Protein AF-A0A511QJJ3-F1 (afdb_monomer_lite)

Sequence (110 aa):
MNAQSLTTTHLYCANSNGTDWNWAQKSNGDYITLIGYWSSLQYGGYWVGYFTINDKQADLLNQCACFTDSCLNYFPHPGNDSNSYWYLIRNADTGQFSGGYYTKFNYKPF

Foldseek 3Di:
DDDFDKDKFFKKKAFLQRPDIDFQADPVRHTDMFIFGKDWDDDPNDIAIATEGEPVCVVVQCSQVDPDPVSPGIWIFTHDPPDPDTHWYAYPPVRDITDHNVVVVPDDHD

Radius of gyration: 13.46 Å; chains: 1; bounding box: 32×40×30 Å

pLDDT: mean 74.23, std 15.94, range [37.38, 92.81]

Structure (mmCIF, N/CA/C/O backbone):
data_AF-A0A511QJJ3-F1
#
_entry.id   AF-A0A511QJJ3-F1
#
loop_
_atom_site.group_PDB
_atom_site.id
_atom_site.type_symbol
_atom_site.label_atom_id
_atom_site.label_alt_id
_atom_site.label_comp_id
_atom_site.label_asym_id
_atom_site.label_entity_id
_atom_site.label_seq_id
_atom_site.pdbx_PDB_ins_code
_atom_site.Cartn_x
_atom_site.Cartn_y
_atom_site.Cartn_z
_atom_site.occupancy
_atom_site.B_iso_or_equiv
_atom_site.auth_seq_id
_atom_site.auth_comp_id
_atom_site.auth_asym_id
_atom_site.auth_atom_id
_atom_site.pdbx_PDB_model_num
ATOM 1 N N . MET A 1 1 ? 14.626 20.391 -2.725 1.00 41.38 1 MET A N 1
ATOM 2 C CA . MET A 1 1 ? 13.950 19.166 -2.250 1.00 41.38 1 MET A CA 1
ATOM 3 C C . MET A 1 1 ? 12.461 19.445 -2.335 1.00 41.38 1 MET A C 1
ATOM 5 O O . MET A 1 1 ? 12.012 20.349 -1.645 1.00 41.38 1 MET A O 1
ATOM 9 N N . ASN A 1 2 ? 11.727 18.800 -3.244 1.00 46.56 2 ASN A N 1
ATOM 10 C CA . ASN A 1 2 ? 10.275 18.987 -3.309 1.00 46.56 2 ASN A CA 1
ATOM 11 C C . ASN A 1 2 ? 9.663 18.344 -2.066 1.00 46.56 2 ASN A C 1
ATOM 13 O O . ASN A 1 2 ? 9.882 17.157 -1.827 1.00 46.56 2 ASN A O 1
ATOM 17 N N . ALA A 1 3 ? 8.953 19.132 -1.260 1.00 59.97 3 ALA A N 1
ATOM 18 C CA . ALA A 1 3 ? 8.192 18.599 -0.142 1.00 59.97 3 ALA A CA 1
ATOM 19 C C . ALA A 1 3 ? 7.135 17.635 -0.700 1.00 59.97 3 ALA A C 1
ATOM 21 O O . ALA A 1 3 ? 6.353 18.003 -1.576 1.00 59.97 3 ALA A O 1
ATOM 22 N N . GLN A 1 4 ? 7.151 16.386 -0.240 1.00 76.31 4 GLN A N 1
ATOM 23 C CA . GLN A 1 4 ? 6.135 15.407 -0.610 1.00 76.31 4 GLN A CA 1
ATOM 24 C C . GLN A 1 4 ? 4.802 15.847 0.002 1.00 76.31 4 GLN A C 1
ATOM 26 O O . GLN A 1 4 ? 4.710 16.054 1.211 1.00 76.31 4 GLN A O 1
ATOM 31 N N . SER A 1 5 ? 3.781 16.032 -0.837 1.00 85.31 5 SER A N 1
ATOM 32 C CA . SER A 1 5 ? 2.459 16.447 -0.370 1.00 85.31 5 SER A CA 1
ATOM 33 C C . SER A 1 5 ? 1.749 15.260 0.264 1.00 85.31 5 SER A C 1
ATOM 35 O O . SER A 1 5 ? 1.479 14.266 -0.414 1.00 85.31 5 SER A O 1
ATOM 37 N N . LEU A 1 6 ? 1.433 15.373 1.554 1.00 89.94 6 LEU A N 1
ATOM 38 C CA . LEU A 1 6 ? 0.613 14.381 2.237 1.00 89.94 6 LEU A CA 1
ATOM 39 C C . LEU A 1 6 ? -0.814 14.404 1.679 1.00 89.94 6 LEU A C 1
ATOM 41 O O . LEU A 1 6 ? -1.378 15.465 1.417 1.00 89.94 6 LEU A O 1
ATOM 45 N N . THR A 1 7 ? -1.384 13.221 1.507 1.00 92.50 7 THR A N 1
ATOM 46 C CA . THR A 1 7 ? -2.753 12.974 1.061 1.00 92.50 7 THR A CA 1
ATOM 47 C C . THR A 1 7 ? -3.309 11.741 1.772 1.00 92.50 7 THR A C 1
ATOM 49 O O . THR A 1 7 ? -2.603 11.072 2.537 1.00 92.50 7 THR A O 1
ATOM 52 N N . THR A 1 8 ? -4.577 11.439 1.523 1.00 91.94 8 THR A N 1
ATOM 53 C CA . THR A 1 8 ? -5.261 10.258 2.038 1.00 91.94 8 THR A CA 1
ATOM 54 C C . THR A 1 8 ? -5.672 9.308 0.919 1.00 91.94 8 THR A C 1
ATOM 56 O O . THR A 1 8 ? -5.850 9.704 -0.231 1.00 91.94 8 THR A O 1
ATOM 59 N N . THR A 1 9 ? -5.804 8.031 1.260 1.00 91.56 9 THR A N 1
ATOM 60 C CA . THR A 1 9 ? -6.284 6.966 0.369 1.00 91.56 9 THR A CA 1
ATOM 61 C C . THR A 1 9 ? -6.992 5.900 1.197 1.00 91.56 9 THR A C 1
ATOM 63 O O . THR A 1 9 ? -6.690 5.742 2.381 1.00 91.56 9 THR A O 1
ATOM 66 N N . HIS A 1 10 ? -7.938 5.175 0.609 1.00 90.75 10 HIS A N 1
ATOM 67 C CA . HIS A 1 10 ? -8.569 4.035 1.270 1.00 90.75 10 HIS A CA 1
ATOM 68 C C . HIS A 1 10 ? -7.722 2.774 1.112 1.00 90.75 10 HIS A C 1
ATOM 70 O O . HIS A 1 10 ? -7.064 2.591 0.098 1.00 90.75 10 HIS A O 1
ATOM 76 N N . LEU A 1 11 ? -7.726 1.891 2.101 1.00 88.38 11 LEU A N 1
ATOM 77 C CA . LEU A 1 11 ? -7.065 0.593 2.003 1.00 88.38 11 LEU A CA 1
ATOM 78 C C . LEU A 1 11 ? -8.039 -0.428 1.411 1.00 88.38 11 LEU A C 1
ATOM 80 O O . LEU A 1 11 ? -9.187 -0.516 1.845 1.00 88.38 11 LEU A O 1
ATOM 84 N N . TYR A 1 12 ? -7.575 -1.237 0.468 1.00 86.44 12 TYR A N 1
ATOM 85 C CA . TYR A 1 12 ? -8.293 -2.427 0.023 1.00 86.44 12 TYR A CA 1
ATOM 86 C C . TYR A 1 12 ? -7.383 -3.647 0.061 1.00 86.44 12 TYR A C 1
ATOM 88 O O . TYR A 1 12 ? -6.158 -3.539 -0.004 1.00 86.44 12 TYR A O 1
ATOM 96 N N . CYS A 1 13 ? -8.002 -4.809 0.204 1.00 83.62 13 CYS A N 1
ATOM 97 C CA . CYS A 1 13 ? -7.336 -6.094 0.263 1.00 83.62 13 CYS A CA 1
ATOM 98 C C . CYS A 1 13 ? -7.706 -6.874 -0.989 1.00 83.62 13 CYS A C 1
ATOM 100 O O . CYS A 1 13 ? -8.888 -6.986 -1.317 1.00 83.62 13 CYS A O 1
ATOM 102 N N . ALA A 1 14 ? -6.724 -7.440 -1.676 1.00 80.75 14 ALA A N 1
ATOM 103 C CA . ALA A 1 14 ? -6.989 -8.180 -2.899 1.00 80.75 14 ALA A CA 1
ATOM 104 C C . ALA A 1 14 ? -6.120 -9.399 -3.061 1.00 80.75 14 ALA A C 1
ATOM 106 O O . ALA A 1 14 ? -4.985 -9.423 -2.588 1.00 80.75 14 ALA A O 1
ATOM 107 N N . ASN A 1 15 ? -6.648 -10.384 -3.776 1.00 78.44 15 ASN A N 1
ATOM 108 C CA . ASN A 1 15 ? -5.930 -11.614 -4.006 1.00 78.44 15 ASN A CA 1
ATOM 109 C C . ASN A 1 15 ? -4.656 -11.395 -4.846 1.00 78.44 15 ASN A C 1
ATOM 111 O O . ASN A 1 15 ? -4.498 -10.398 -5.554 1.00 78.44 15 ASN A O 1
ATOM 115 N N . SER A 1 16 ? -3.756 -12.374 -4.806 1.00 72.88 16 SER A N 1
ATOM 116 C CA . SER A 1 16 ? -2.474 -12.340 -5.510 1.00 72.88 16 SER A CA 1
ATOM 117 C C . SER A 1 16 ? -2.603 -12.081 -7.004 1.00 72.88 16 SER A C 1
ATOM 119 O O . SER A 1 16 ? -1.651 -11.573 -7.568 1.00 72.88 16 SER A O 1
ATOM 121 N N . ASN A 1 17 ? -3.739 -12.401 -7.629 1.00 70.56 17 ASN A N 1
ATOM 122 C CA . ASN A 1 17 ? -3.984 -12.244 -9.063 1.00 70.56 17 ASN A CA 1
ATOM 123 C C . ASN A 1 17 ? -4.790 -10.979 -9.4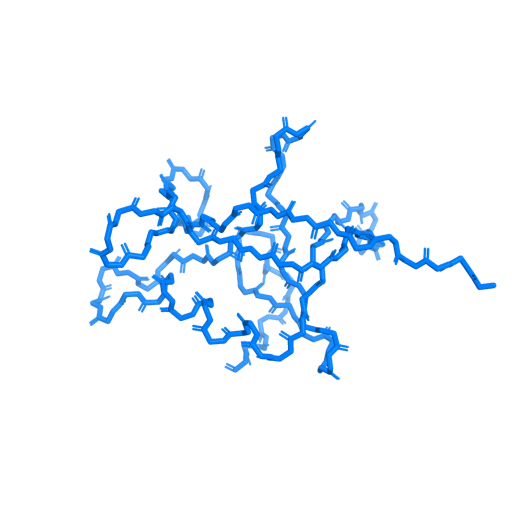14 1.00 70.56 17 ASN A C 1
ATOM 125 O O . ASN A 1 17 ? -5.071 -10.751 -10.590 1.00 70.56 17 ASN A O 1
ATOM 129 N N . GLY A 1 18 ? -5.203 -10.185 -8.423 1.00 72.06 18 GLY A N 1
ATOM 130 C CA . GLY A 1 18 ? -6.062 -9.014 -8.599 1.00 72.06 18 GLY A CA 1
ATOM 131 C C . GLY A 1 18 ? -7.467 -9.311 -9.144 1.00 72.06 18 GLY A C 1
ATOM 132 O O . GLY A 1 18 ? -8.139 -8.408 -9.635 1.00 72.06 18 GLY A O 1
ATOM 133 N N . THR A 1 19 ? -7.926 -10.564 -9.119 1.00 76.69 19 THR A N 1
ATOM 134 C CA . THR A 1 19 ? -9.251 -10.941 -9.651 1.00 76.69 19 THR A CA 1
ATOM 135 C C . THR A 1 19 ? -10.362 -10.809 -8.623 1.00 76.69 19 THR A C 1
ATOM 137 O O . THR A 1 19 ? -11.530 -10.788 -8.996 1.00 76.69 19 THR A O 1
ATOM 140 N N . ASP A 1 20 ? -10.005 -10.763 -7.344 1.00 79.69 20 ASP A N 1
ATOM 141 C CA . ASP A 1 20 ? -10.937 -10.533 -6.252 1.00 79.69 20 ASP A CA 1
ATOM 142 C C . ASP A 1 20 ? -10.333 -9.541 -5.264 1.00 79.69 20 ASP A C 1
ATOM 144 O O . ASP A 1 20 ? -9.138 -9.603 -4.954 1.00 79.69 20 ASP A O 1
ATOM 148 N N . TRP A 1 21 ? -11.159 -8.609 -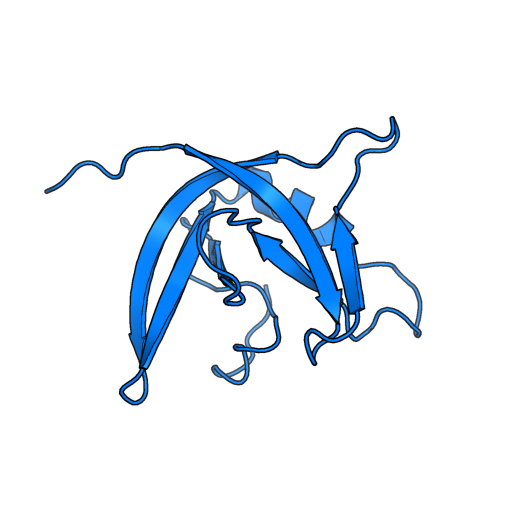4.811 1.00 82.12 21 TRP A N 1
ATOM 149 C CA . TRP A 1 21 ? -10.764 -7.534 -3.925 1.00 82.12 21 TRP A CA 1
ATOM 150 C C . TRP A 1 21 ? -11.952 -6.997 -3.143 1.00 82.12 21 TRP A C 1
ATOM 152 O O . TRP A 1 21 ? -13.089 -7.000 -3.611 1.00 82.12 21 TRP A O 1
ATOM 162 N N . ASN A 1 22 ? -11.670 -6.495 -1.946 1.00 85.50 22 ASN A N 1
ATOM 163 C CA . ASN A 1 22 ? -12.654 -5.805 -1.133 1.00 85.50 22 ASN A CA 1
ATOM 164 C C . ASN A 1 22 ? -12.002 -4.668 -0.343 1.00 85.50 22 ASN A C 1
ATOM 166 O O . ASN A 1 22 ? -10.822 -4.735 0.010 1.00 85.50 22 ASN A O 1
ATOM 170 N N . TRP A 1 23 ? -12.766 -3.617 -0.060 1.00 86.75 23 TRP A N 1
ATOM 171 C CA . TRP A 1 23 ? -12.300 -2.512 0.770 1.00 86.75 23 TRP A CA 1
ATOM 172 C C . TRP A 1 23 ? -12.052 -2.990 2.200 1.00 86.75 23 TRP A C 1
ATOM 174 O O . TRP A 1 23 ? -12.870 -3.700 2.783 1.00 86.75 23 TRP A O 1
ATOM 184 N N . ALA A 1 24 ? -10.928 -2.579 2.781 1.00 86.31 24 ALA A N 1
ATOM 185 C CA . ALA A 1 24 ? -10.632 -2.870 4.172 1.00 86.31 24 ALA A CA 1
ATOM 186 C C . ALA A 1 24 ? -11.491 -1.962 5.058 1.00 86.31 24 ALA A C 1
ATOM 188 O O . ALA A 1 24 ? -11.499 -0.738 4.889 1.00 86.31 24 ALA A O 1
ATOM 189 N N . GLN A 1 25 ? -12.212 -2.559 6.004 1.00 86.06 25 GLN A N 1
ATOM 190 C CA . GLN A 1 25 ? -13.143 -1.855 6.878 1.00 86.06 25 GLN A CA 1
ATOM 191 C C . GLN A 1 25 ? -12.746 -2.002 8.344 1.00 86.06 25 GLN A C 1
ATOM 193 O O . GLN A 1 25 ? -12.214 -3.021 8.778 1.00 86.06 25 GLN A O 1
ATOM 198 N N . LYS A 1 26 ? -13.024 -0.960 9.120 1.00 83.56 26 LYS A N 1
ATOM 199 C CA . LYS A 1 26 ? -12.993 -0.984 10.580 1.00 83.56 26 LYS A CA 1
ATOM 200 C C . LYS A 1 26 ? -14.205 -1.759 11.105 1.00 83.56 26 LYS A C 1
ATOM 202 O O . LYS A 1 26 ? -15.173 -1.997 10.387 1.00 83.56 26 LYS A O 1
ATOM 207 N N . SER A 1 27 ? -14.200 -2.081 12.398 1.00 81.62 27 SER A N 1
ATOM 208 C CA . SER A 1 27 ? -15.291 -2.818 13.060 1.00 81.62 27 SER A CA 1
ATOM 209 C C . SER A 1 27 ? -16.664 -2.139 12.982 1.00 81.62 27 SER A C 1
ATOM 211 O O . SER A 1 27 ? -17.684 -2.806 13.121 1.00 81.62 27 SER A O 1
ATOM 213 N N . ASN A 1 28 ? -16.704 -0.826 12.756 1.00 84.62 28 ASN A N 1
ATOM 214 C CA . ASN A 1 28 ? -17.931 -0.049 12.589 1.00 84.62 28 ASN A CA 1
ATOM 215 C C . ASN A 1 28 ? -18.420 0.036 11.127 1.00 84.62 28 ASN A C 1
ATOM 217 O O . ASN A 1 28 ? -19.417 0.704 10.875 1.00 84.62 28 ASN A O 1
ATOM 221 N N . GLY A 1 29 ? -17.733 -0.609 10.176 1.00 82.25 29 GLY A N 1
ATOM 222 C CA . GLY A 1 29 ? -18.069 -0.596 8.748 1.00 82.25 29 GLY A CA 1
ATOM 223 C C . GLY A 1 29 ? -17.430 0.539 7.937 1.00 82.25 29 GLY A C 1
ATOM 224 O O . GLY A 1 29 ? -17.524 0.525 6.710 1.00 82.25 29 GLY A O 1
ATOM 225 N N . ASP A 1 30 ? -16.740 1.487 8.577 1.00 87.81 30 ASP A N 1
ATOM 226 C CA . ASP A 1 30 ? -16.026 2.550 7.863 1.00 87.81 30 ASP A CA 1
ATOM 227 C C . ASP A 1 30 ? -14.803 1.998 7.130 1.00 87.81 30 ASP A C 1
ATOM 229 O O . ASP A 1 30 ? -14.096 1.136 7.653 1.00 87.81 30 ASP A O 1
ATOM 233 N N . TYR A 1 31 ? -14.472 2.563 5.969 1.00 88.94 31 TYR A N 1
ATOM 234 C CA . TYR A 1 31 ? -13.227 2.222 5.285 1.00 88.94 31 TYR A CA 1
ATOM 235 C C . TYR A 1 31 ? -11.998 2.649 6.092 1.00 88.94 31 TYR A C 1
ATOM 237 O O . TYR A 1 31 ? -11.956 3.701 6.743 1.00 88.94 31 TYR A O 1
ATOM 245 N N . ILE A 1 32 ? -10.958 1.824 6.033 1.00 89.56 32 ILE A N 1
ATOM 246 C CA . ILE A 1 32 ? -9.643 2.181 6.550 1.00 89.56 32 ILE A CA 1
ATOM 247 C C . ILE A 1 32 ? -9.039 3.227 5.618 1.00 89.56 32 ILE A C 1
ATOM 249 O O . ILE A 1 32 ? -8.960 3.029 4.408 1.00 89.56 32 ILE A O 1
ATOM 253 N N . THR A 1 33 ? -8.594 4.338 6.197 1.00 90.94 33 THR A N 1
ATOM 254 C CA . THR A 1 33 ? -7.931 5.426 5.479 1.00 90.94 33 THR A CA 1
ATOM 255 C C . THR A 1 33 ? -6.472 5.476 5.895 1.00 90.94 33 THR A C 1
ATOM 257 O O . THR A 1 33 ? -6.169 5.533 7.086 1.00 90.94 33 THR A O 1
ATOM 260 N N . LEU A 1 34 ? -5.584 5.479 4.909 1.00 91.38 34 LEU A N 1
ATOM 261 C CA . LEU A 1 34 ? -4.155 5.690 5.066 1.00 91.38 34 LEU A CA 1
ATOM 262 C C . LEU A 1 34 ? -3.821 7.154 4.784 1.00 91.38 34 LEU A C 1
ATOM 264 O O . LEU A 1 34 ? -4.408 7.778 3.900 1.00 91.38 34 LEU A O 1
ATOM 268 N N . ILE A 1 35 ? -2.840 7.677 5.506 1.00 92.81 35 ILE A N 1
ATOM 269 C CA . ILE A 1 35 ? -2.264 9.008 5.327 1.00 92.81 35 ILE A CA 1
ATOM 270 C C . ILE A 1 35 ? -0.813 8.836 4.896 1.00 92.81 35 ILE A C 1
ATOM 272 O O . ILE A 1 35 ? -0.043 8.117 5.537 1.00 92.81 35 ILE A O 1
ATOM 276 N N . GLY A 1 36 ? -0.423 9.503 3.821 1.00 92.56 36 GLY A N 1
ATOM 277 C CA . GLY A 1 36 ? 0.876 9.276 3.208 1.00 92.56 36 GLY A CA 1
ATOM 278 C C . GLY A 1 36 ? 1.068 10.110 1.960 1.00 92.56 36 GLY A C 1
ATOM 279 O O . GLY A 1 36 ? 0.413 11.132 1.787 1.00 92.56 36 GLY A O 1
ATOM 280 N N . TYR A 1 37 ? 1.958 9.686 1.077 1.00 92.44 37 TYR A N 1
ATOM 281 C CA . TYR A 1 37 ? 2.179 10.368 -0.194 1.00 92.44 37 TYR A CA 1
ATOM 282 C C . TYR A 1 37 ? 2.404 9.372 -1.326 1.00 92.44 37 TYR A C 1
ATOM 284 O O . TYR A 1 37 ? 2.979 8.296 -1.144 1.00 92.44 37 TYR A O 1
ATOM 292 N N . TRP A 1 38 ? 1.968 9.761 -2.520 1.00 90.00 38 TRP A N 1
ATOM 293 C CA . TRP A 1 38 ? 2.221 9.010 -3.741 1.00 90.00 38 TRP A CA 1
ATOM 294 C C . TRP A 1 38 ? 3.641 9.250 -4.242 1.00 90.00 38 TRP A C 1
ATOM 296 O O . TRP A 1 38 ? 4.179 10.354 -4.154 1.00 90.00 38 TRP A O 1
ATOM 306 N N . SER A 1 39 ? 4.241 8.206 -4.793 1.00 88.94 39 SER A N 1
ATOM 307 C CA . SER A 1 39 ? 5.511 8.274 -5.503 1.00 88.94 39 SER A CA 1
ATOM 308 C C . SER A 1 39 ? 5.573 7.150 -6.536 1.00 88.94 39 SER A C 1
ATOM 310 O O . SER A 1 39 ? 4.693 6.290 -6.605 1.00 88.94 39 SER A O 1
ATOM 312 N N . SER A 1 40 ? 6.610 7.160 -7.362 1.00 86.19 40 SER A N 1
ATOM 313 C CA . SER A 1 40 ? 6.870 6.104 -8.330 1.00 86.19 40 SER A CA 1
ATOM 314 C C . SER A 1 40 ? 8.356 5.804 -8.424 1.00 86.19 40 SER A C 1
ATOM 316 O O . SER A 1 40 ? 9.190 6.680 -8.197 1.00 86.19 40 SER A O 1
ATOM 318 N N . LEU A 1 41 ? 8.693 4.572 -8.785 1.00 83.38 41 LEU A N 1
ATOM 319 C CA . LEU A 1 41 ? 10.063 4.152 -9.067 1.00 83.38 41 LEU A CA 1
ATOM 320 C C . LEU A 1 41 ? 10.120 3.356 -10.363 1.00 83.38 41 LEU A C 1
ATOM 322 O O . LEU A 1 41 ? 9.120 2.772 -10.779 1.00 83.38 41 LEU A O 1
ATOM 326 N N . GLN A 1 42 ? 11.294 3.322 -10.983 1.00 81.94 42 GLN A N 1
ATOM 327 C CA . GLN A 1 42 ? 11.541 2.484 -12.146 1.00 81.94 42 GLN A CA 1
ATOM 328 C C . GLN A 1 42 ? 12.201 1.171 -11.713 1.00 81.94 42 GLN A C 1
ATOM 330 O O . GLN A 1 42 ? 13.176 1.179 -10.962 1.00 81.94 42 GLN A O 1
ATOM 335 N N . TYR A 1 43 ? 11.696 0.043 -12.206 1.00 74.50 43 TYR A N 1
ATOM 336 C CA . TYR A 1 43 ? 12.267 -1.278 -11.964 1.00 74.50 43 TYR A CA 1
ATOM 337 C C . TYR A 1 43 ? 12.034 -2.212 -13.143 1.00 74.50 43 TYR A C 1
ATOM 339 O O . TYR A 1 43 ? 10.922 -2.315 -13.656 1.00 74.50 43 TYR A O 1
ATOM 347 N N . GLY A 1 44 ? 13.090 -2.902 -13.580 1.00 73.38 44 GLY A N 1
ATOM 348 C CA . GLY A 1 44 ? 13.002 -3.836 -14.706 1.00 73.38 44 GLY A CA 1
ATOM 349 C C . GLY A 1 44 ? 12.473 -3.196 -15.998 1.00 73.38 44 GLY A C 1
ATOM 350 O O . GLY A 1 44 ? 11.866 -3.888 -16.804 1.00 73.38 44 GLY A O 1
ATOM 351 N N . GLY A 1 45 ? 12.647 -1.879 -16.168 1.00 78.31 45 GLY A N 1
ATOM 352 C CA . GLY A 1 45 ? 12.109 -1.106 -17.294 1.00 78.31 45 GLY A CA 1
ATOM 353 C C . GLY A 1 45 ? 10.686 -0.563 -17.102 1.00 78.31 45 GLY A C 1
ATOM 354 O O . GLY A 1 45 ? 10.249 0.248 -17.914 1.00 78.31 45 GLY A O 1
ATOM 355 N N . TYR A 1 46 ? 9.990 -0.927 -16.023 1.00 75.69 46 TYR A N 1
ATOM 356 C CA . TYR A 1 46 ? 8.614 -0.507 -15.742 1.00 75.69 46 TYR A CA 1
ATOM 357 C C . TYR A 1 46 ? 8.557 0.560 -14.649 1.00 75.69 46 TYR A C 1
ATOM 359 O O . TYR A 1 46 ? 9.352 0.540 -13.710 1.00 75.69 46 TYR A O 1
ATOM 367 N N . TRP A 1 47 ? 7.593 1.475 -14.750 1.00 78.50 47 TRP A N 1
ATOM 368 C CA . TRP A 1 47 ? 7.257 2.393 -13.664 1.00 78.50 47 TRP A CA 1
ATOM 369 C C . TRP A 1 47 ? 6.253 1.740 -12.719 1.00 78.50 47 TRP A C 1
ATOM 371 O O . TRP A 1 47 ? 5.200 1.278 -13.149 1.00 78.50 47 TRP A O 1
ATOM 381 N N . VAL A 1 48 ? 6.572 1.738 -11.429 1.00 78.94 48 VAL A N 1
ATOM 382 C CA . VAL A 1 48 ? 5.691 1.258 -10.364 1.00 78.94 48 VAL A CA 1
ATOM 383 C C . VAL A 1 48 ? 5.307 2.426 -9.483 1.00 78.94 48 VAL A C 1
ATOM 385 O O . VAL A 1 48 ? 6.172 3.077 -8.899 1.00 78.94 48 VAL A O 1
ATOM 388 N N . GLY A 1 49 ? 4.006 2.682 -9.389 1.00 84.19 49 GLY A N 1
ATOM 389 C CA . GLY A 1 49 ? 3.457 3.622 -8.426 1.00 84.19 49 GLY A CA 1
ATOM 390 C C . GLY A 1 49 ? 3.296 2.974 -7.055 1.00 84.19 49 GLY A C 1
ATOM 391 O O . GLY A 1 49 ? 2.919 1.806 -6.939 1.00 84.19 49 GLY A O 1
ATOM 392 N N . TYR A 1 50 ? 3.524 3.752 -6.007 1.00 87.00 50 TYR A N 1
ATOM 393 C CA . TYR A 1 50 ? 3.327 3.309 -4.636 1.00 87.00 50 TYR A CA 1
ATOM 394 C C . TYR A 1 50 ? 2.882 4.446 -3.723 1.00 87.00 50 TYR A C 1
ATOM 396 O O . TYR A 1 50 ? 3.139 5.624 -3.985 1.00 87.00 50 TYR A O 1
ATOM 404 N N . PHE A 1 51 ? 2.231 4.071 -2.628 1.00 90.88 51 PHE A N 1
ATOM 405 C CA . PHE A 1 51 ? 1.820 4.970 -1.564 1.00 90.88 51 PHE A CA 1
ATOM 406 C C . PHE A 1 51 ? 2.691 4.751 -0.336 1.00 90.88 51 PHE A C 1
ATOM 408 O O . PHE A 1 51 ? 2.766 3.640 0.184 1.00 90.88 51 PHE A O 1
ATOM 415 N N . THR A 1 52 ? 3.373 5.793 0.124 1.00 91.38 52 THR A N 1
ATOM 416 C CA . THR A 1 52 ? 4.265 5.683 1.279 1.00 91.38 52 THR A CA 1
ATOM 417 C C . THR A 1 52 ? 3.542 6.091 2.551 1.00 91.38 52 THR A C 1
ATOM 419 O O . THR A 1 52 ? 3.040 7.210 2.628 1.00 91.38 52 THR A O 1
ATOM 422 N N . ILE A 1 53 ? 3.533 5.206 3.545 1.00 91.12 53 ILE A N 1
ATOM 423 C CA . ILE A 1 53 ? 2.957 5.417 4.879 1.00 91.12 53 ILE A CA 1
ATOM 424 C C . ILE A 1 53 ? 4.049 5.326 5.949 1.00 91.12 53 ILE A C 1
ATOM 426 O O . ILE A 1 53 ? 5.120 4.784 5.698 1.00 91.12 53 ILE A O 1
ATOM 430 N N . ASN A 1 54 ? 3.784 5.839 7.146 1.00 87.06 54 ASN A N 1
ATOM 431 C CA . ASN A 1 54 ? 4.670 5.671 8.304 1.00 87.06 54 ASN A CA 1
ATOM 432 C C . ASN A 1 54 ? 4.414 4.346 9.049 1.00 87.06 54 ASN A C 1
ATOM 434 O O . ASN A 1 54 ? 3.340 3.754 8.905 1.00 87.06 54 ASN A O 1
ATOM 438 N N . ASP A 1 55 ? 5.358 3.929 9.899 1.00 78.44 55 ASP A N 1
ATOM 439 C CA . ASP A 1 55 ? 5.274 2.695 10.703 1.00 78.44 55 ASP A CA 1
ATOM 440 C C . ASP A 1 55 ? 3.992 2.604 11.538 1.00 78.44 55 ASP A C 1
ATOM 442 O O . ASP A 1 55 ? 3.389 1.544 11.660 1.00 78.44 55 ASP A O 1
ATOM 446 N N . LYS A 1 56 ? 3.508 3.733 12.069 1.00 78.56 56 LYS A N 1
ATOM 447 C CA . LYS A 1 56 ? 2.301 3.774 12.915 1.00 78.56 56 LYS A CA 1
ATOM 448 C C . LYS A 1 56 ? 1.032 3.294 12.205 1.00 78.56 56 LYS A C 1
ATOM 450 O O . LYS A 1 56 ? 0.046 2.992 12.868 1.00 78.56 56 LYS A O 1
ATOM 455 N N . GLN A 1 57 ? 1.031 3.286 10.874 1.00 84.69 57 GLN A N 1
ATOM 456 C CA . GLN A 1 57 ? -0.080 2.800 10.057 1.00 84.69 57 GLN A CA 1
ATOM 457 C C . GLN A 1 57 ? 0.184 1.406 9.481 1.00 84.69 57 GLN A C 1
ATOM 459 O O . GLN A 1 57 ? -0.724 0.832 8.885 1.00 84.69 57 GLN A O 1
ATOM 464 N N . ALA A 1 58 ? 1.383 0.841 9.665 1.00 71.12 58 ALA A N 1
ATOM 465 C CA . ALA A 1 58 ? 1.719 -0.498 9.188 1.00 71.12 58 ALA A CA 1
ATOM 466 C C . ALA A 1 58 ? 0.826 -1.568 9.837 1.00 71.12 58 ALA A C 1
ATOM 468 O O . ALA A 1 58 ? 0.385 -2.490 9.158 1.00 71.12 58 ALA A O 1
ATOM 469 N N . ASP A 1 59 ? 0.434 -1.383 11.100 1.00 75.62 59 ASP A N 1
ATOM 470 C CA . ASP A 1 59 ? -0.509 -2.278 11.783 1.00 75.62 59 ASP A CA 1
ATOM 471 C C . ASP A 1 59 ? -1.895 -2.315 11.121 1.00 75.62 59 ASP A C 1
ATOM 473 O O . ASP A 1 59 ? -2.594 -3.326 11.197 1.00 75.62 59 ASP A O 1
ATOM 477 N N . LEU A 1 60 ? -2.301 -1.244 10.423 1.00 76.88 60 LEU A N 1
ATOM 478 C CA . LEU A 1 60 ? -3.557 -1.230 9.665 1.00 76.88 60 LEU A CA 1
ATOM 479 C C . LEU A 1 60 ? -3.505 -2.192 8.474 1.00 76.88 60 LEU A C 1
ATOM 481 O O . LEU A 1 60 ? -4.551 -2.649 8.021 1.00 76.88 60 LEU A O 1
ATOM 485 N N . LEU A 1 61 ? -2.310 -2.538 7.988 1.00 76.19 61 LEU A N 1
ATOM 486 C CA . LEU A 1 61 ? -2.132 -3.496 6.899 1.00 76.19 61 LEU A CA 1
ATOM 487 C C . LEU A 1 61 ? -2.466 -4.926 7.340 1.00 76.19 61 LEU A C 1
ATOM 489 O O . LEU A 1 61 ? -2.928 -5.721 6.522 1.00 76.19 61 LEU A O 1
ATOM 493 N N . ASN A 1 62 ? -2.335 -5.230 8.637 1.00 73.31 62 ASN A N 1
ATOM 494 C CA . ASN A 1 62 ? -2.736 -6.520 9.206 1.00 73.31 62 ASN A CA 1
ATOM 495 C C . ASN A 1 62 ? -4.251 -6.752 9.122 1.00 73.31 62 ASN A C 1
ATOM 497 O O . ASN A 1 62 ? -4.695 -7.887 9.224 1.00 73.31 62 ASN A O 1
ATOM 501 N N . GLN A 1 63 ? -5.054 -5.714 8.864 1.00 72.06 63 GLN A N 1
ATOM 502 C CA . GLN A 1 63 ? -6.490 -5.870 8.606 1.00 72.06 63 GLN A CA 1
ATOM 503 C C . GLN A 1 63 ? -6.766 -6.611 7.288 1.00 72.06 63 GLN A C 1
ATOM 505 O O . GLN A 1 63 ? -7.837 -7.186 7.122 1.00 72.06 63 GLN A O 1
ATOM 510 N N . CYS A 1 64 ? -5.791 -6.652 6.371 1.00 71.19 64 CYS A N 1
ATOM 511 C CA . CYS A 1 64 ? -5.842 -7.507 5.185 1.00 71.19 64 CYS A CA 1
ATOM 512 C C . CYS A 1 64 ? -5.318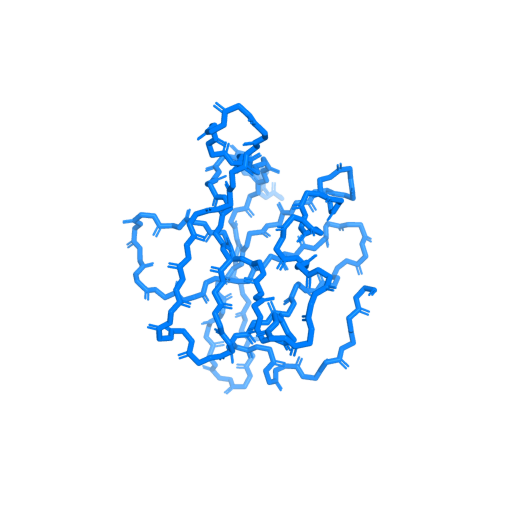 -8.930 5.434 1.00 71.19 64 CYS A C 1
ATOM 514 O O . CYS A 1 64 ? -5.604 -9.826 4.640 1.00 71.19 64 CYS A O 1
ATOM 516 N N . ALA A 1 65 ? -4.590 -9.159 6.531 1.00 56.97 65 ALA A N 1
ATOM 517 C CA . ALA A 1 65 ? -4.125 -10.476 6.945 1.00 56.97 65 ALA A CA 1
ATOM 518 C C . ALA A 1 65 ? -5.228 -11.178 7.753 1.00 56.97 65 ALA A C 1
ATOM 520 O O . ALA A 1 65 ? -5.255 -11.148 8.981 1.00 56.97 65 ALA A O 1
ATOM 521 N N . CYS A 1 66 ? -6.185 -11.803 7.069 1.00 51.94 66 CYS A N 1
ATOM 522 C CA . CYS A 1 66 ? -7.157 -12.649 7.755 1.00 51.94 66 CYS A CA 1
ATOM 523 C C . CYS A 1 66 ? -6.495 -13.982 8.166 1.00 51.94 66 CYS A C 1
ATOM 525 O O . CYS A 1 66 ? -5.870 -14.649 7.343 1.00 51.94 66 CYS A O 1
ATOM 527 N N . PHE A 1 67 ? -6.670 -14.384 9.428 1.00 40.84 67 PHE A N 1
ATOM 528 C CA . PHE A 1 67 ? -6.075 -15.558 10.095 1.00 40.84 67 PHE A CA 1
ATOM 529 C C . PHE A 1 67 ? -6.632 -16.928 9.639 1.00 40.84 67 PHE A C 1
ATOM 531 O O . PHE A 1 67 ? -6.755 -17.846 10.448 1.00 40.84 67 PHE A O 1
ATOM 538 N N . THR A 1 68 ? -7.023 -17.090 8.373 1.00 37.38 68 THR A N 1
ATOM 539 C CA . THR A 1 68 ? -7.552 -18.369 7.862 1.00 37.38 68 THR A CA 1
ATOM 540 C C . THR A 1 68 ? -6.734 -18.867 6.675 1.00 37.38 68 THR A C 1
ATOM 542 O O . THR A 1 68 ? -6.278 -18.064 5.863 1.00 37.38 68 THR A O 1
ATOM 545 N N . ASP A 1 69 ? -6.574 -20.190 6.545 1.00 41.56 69 ASP A N 1
ATOM 546 C CA . ASP A 1 69 ? -5.812 -20.845 5.460 1.00 41.56 69 ASP A CA 1
ATOM 547 C C . ASP A 1 69 ? -6.301 -20.463 4.044 1.00 41.56 69 ASP A C 1
ATOM 549 O O . ASP A 1 69 ? -5.568 -20.569 3.063 1.00 41.56 69 ASP A O 1
ATOM 553 N N . SER A 1 70 ? -7.527 -19.949 3.929 1.00 44.81 70 SER A N 1
ATOM 554 C CA . SER A 1 70 ? -8.133 -19.413 2.703 1.00 44.81 70 SER A CA 1
ATOM 555 C C . SER A 1 70 ? -7.698 -17.979 2.343 1.00 44.81 70 SER A C 1
ATOM 557 O O . SER A 1 70 ? -7.832 -17.580 1.186 1.00 44.81 70 SER A O 1
ATOM 559 N N . CYS A 1 71 ? -7.145 -17.211 3.289 1.00 53.41 71 CYS A N 1
ATOM 560 C CA . CYS A 1 71 ? -6.708 -15.818 3.110 1.00 53.41 71 CYS A CA 1
ATOM 561 C C . CYS A 1 71 ? -5.198 -15.647 2.895 1.00 53.41 71 CYS A C 1
ATOM 563 O O . CYS A 1 71 ? -4.733 -14.513 2.783 1.00 53.41 71 CYS A O 1
ATOM 565 N N . LEU A 1 72 ? -4.450 -16.741 2.706 1.00 56.44 72 LEU A N 1
ATOM 566 C CA . LEU A 1 72 ? -3.018 -16.755 2.346 1.00 56.44 72 LEU A CA 1
ATOM 567 C C . LEU A 1 72 ? -2.667 -16.039 1.023 1.00 56.44 72 LEU A C 1
ATOM 569 O O . LEU A 1 72 ? -1.525 -16.083 0.576 1.00 56.44 72 LEU A O 1
ATOM 573 N N . ASN A 1 73 ? -3.629 -15.374 0.387 1.00 66.69 73 ASN A N 1
ATOM 574 C CA . ASN A 1 73 ? -3.469 -14.748 -0.912 1.00 66.69 73 ASN A CA 1
ATOM 575 C C . ASN A 1 73 ? -3.897 -13.280 -0.960 1.00 66.69 73 ASN A C 1
ATOM 577 O O . ASN A 1 73 ? -3.782 -12.726 -2.046 1.00 66.69 73 ASN A O 1
ATOM 581 N N . TYR A 1 74 ? -4.395 -12.658 0.122 1.00 77.44 74 TYR A N 1
ATOM 582 C CA . TYR A 1 74 ? -4.865 -11.263 0.068 1.00 77.44 74 TYR A CA 1
ATOM 583 C C . TYR A 1 74 ? -3.815 -10.292 0.583 1.00 77.44 74 TYR A C 1
ATOM 585 O O . TYR A 1 74 ? -3.218 -10.487 1.638 1.00 77.44 74 TYR A O 1
ATOM 593 N N . PHE A 1 75 ? -3.615 -9.223 -0.174 1.00 80.50 75 PHE A N 1
ATOM 594 C CA . PHE A 1 75 ? -2.563 -8.255 0.049 1.00 80.50 75 PHE A CA 1
ATOM 595 C C . PHE A 1 75 ? -3.122 -6.838 0.153 1.00 80.50 75 PHE A C 1
ATOM 597 O O . PHE A 1 75 ? -4.088 -6.509 -0.541 1.00 80.50 75 PHE A O 1
ATOM 604 N N . PRO A 1 76 ? -2.526 -5.995 1.012 1.00 83.56 76 PRO A N 1
ATOM 605 C CA . PRO A 1 76 ? -2.970 -4.629 1.204 1.00 83.56 76 PRO A CA 1
ATOM 606 C C . PRO A 1 76 ? -2.481 -3.724 0.067 1.00 83.56 76 PRO A C 1
ATOM 608 O O . PRO A 1 76 ? -1.283 -3.647 -0.229 1.00 83.56 76 PRO A O 1
ATOM 611 N N . HIS A 1 77 ? -3.422 -2.986 -0.513 1.00 86.06 77 HIS A N 1
ATOM 612 C CA . HIS A 1 77 ? -3.205 -2.047 -1.605 1.00 86.06 77 HIS A CA 1
ATOM 613 C C . HIS A 1 77 ? -3.844 -0.680 -1.297 1.00 86.06 77 HIS A C 1
ATOM 615 O O . HIS A 1 77 ? -4.906 -0.618 -0.671 1.00 86.06 77 HIS A O 1
ATOM 621 N N . PRO A 1 78 ? -3.229 0.438 -1.728 1.00 89.06 78 PRO A N 1
ATOM 622 C CA . PRO A 1 78 ? -3.797 1.765 -1.556 1.00 89.06 78 PRO A CA 1
ATOM 623 C C . PRO A 1 78 ? -4.764 2.078 -2.705 1.00 89.06 78 PRO A C 1
ATOM 625 O O . PRO A 1 78 ? -4.419 1.951 -3.883 1.00 89.06 78 PRO A O 1
ATOM 628 N N . GLY A 1 79 ? -5.978 2.485 -2.358 1.00 85.56 79 GLY A N 1
ATOM 629 C CA . GLY A 1 79 ? -7.072 2.837 -3.254 1.00 85.56 79 GLY A CA 1
ATOM 630 C C . GLY A 1 79 ? -6.755 4.100 -4.034 1.00 85.56 79 GLY A C 1
ATOM 631 O O . GLY A 1 79 ? -6.657 5.192 -3.472 1.00 85.56 79 GLY A O 1
ATOM 632 N N . ASN A 1 80 ? -6.581 3.966 -5.341 1.00 74.75 80 ASN A N 1
ATOM 633 C CA . ASN A 1 80 ? -6.377 5.114 -6.203 1.00 74.75 80 ASN A CA 1
ATOM 634 C C . ASN A 1 80 ? -7.502 5.201 -7.230 1.00 74.75 80 ASN A C 1
ATOM 636 O O . ASN A 1 80 ? -7.551 4.410 -8.168 1.00 74.75 80 ASN A O 1
ATOM 640 N N . ASP A 1 81 ? -8.357 6.209 -7.083 1.00 57.00 81 ASP A N 1
ATOM 641 C CA . ASP A 1 81 ? -9.496 6.439 -7.977 1.00 57.00 81 ASP A CA 1
ATOM 642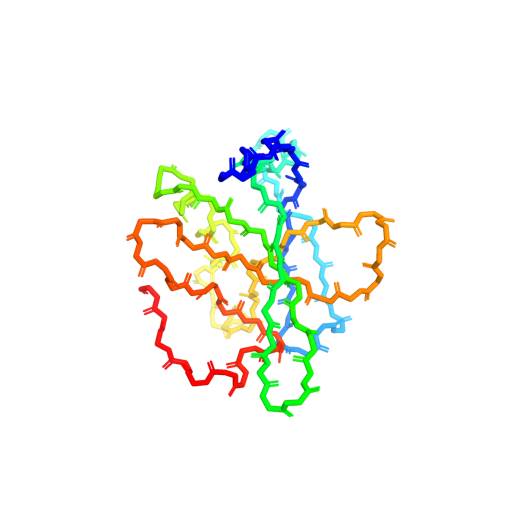 C C . ASP A 1 81 ? -9.071 6.920 -9.376 1.00 57.00 81 ASP A C 1
ATOM 644 O O . ASP A 1 81 ? -9.884 6.963 -10.296 1.00 57.00 81 ASP A O 1
ATOM 648 N N . SER A 1 82 ? -7.798 7.292 -9.558 1.00 55.88 82 SER A N 1
ATOM 649 C CA . SER A 1 82 ? -7.305 7.883 -10.808 1.00 55.88 82 SER A CA 1
ATOM 650 C C . SER A 1 82 ? -6.686 6.889 -11.793 1.00 55.88 82 SER A C 1
ATOM 652 O O . SER A 1 82 ? -6.454 7.256 -12.941 1.00 55.88 82 SER A O 1
ATOM 654 N N . ASN A 1 83 ? -6.418 5.644 -11.386 1.00 51.75 83 ASN A N 1
ATOM 655 C CA . ASN A 1 83 ? -5.749 4.656 -12.234 1.00 51.75 83 ASN A CA 1
ATOM 656 C C . ASN A 1 83 ? -6.061 3.227 -11.778 1.00 51.75 83 ASN A C 1
ATOM 658 O O . ASN A 1 83 ? -5.767 2.855 -10.648 1.00 51.75 83 ASN A O 1
ATOM 662 N N . SER A 1 84 ? -6.558 2.393 -12.693 1.00 51.88 84 SER A N 1
ATOM 663 C CA . SER A 1 84 ? -6.900 0.976 -12.467 1.00 51.88 84 SER A CA 1
ATOM 664 C C . SER A 1 84 ? -5.686 0.043 -12.300 1.00 51.88 84 SER A C 1
ATOM 666 O O . SER A 1 84 ? -5.799 -1.165 -12.503 1.00 51.88 84 SER A O 1
ATOM 668 N N . TYR A 1 85 ? -4.511 0.590 -11.983 1.00 61.22 85 TYR A N 1
ATOM 669 C CA . TYR A 1 85 ? -3.294 -0.180 -11.741 1.00 61.22 85 TYR A CA 1
ATOM 670 C C . TYR A 1 85 ? -3.155 -0.490 -10.252 1.00 61.22 85 TYR A C 1
ATOM 672 O O . TYR A 1 85 ? -3.455 0.338 -9.396 1.00 61.22 85 TYR A O 1
ATOM 680 N N . TRP A 1 86 ? -2.656 -1.683 -9.937 1.00 69.12 86 TRP A N 1
ATOM 681 C CA . TRP A 1 86 ? -2.397 -2.084 -8.559 1.00 69.12 86 TRP A CA 1
ATOM 682 C C . TRP A 1 86 ? -1.176 -1.338 -8.019 1.00 69.12 86 TRP A C 1
ATOM 684 O O . TRP A 1 86 ? -0.046 -1.579 -8.436 1.00 69.12 86 TRP A O 1
ATOM 694 N N . TYR A 1 87 ? -1.399 -0.413 -7.094 1.00 80.44 87 TYR A N 1
ATOM 695 C CA . TYR A 1 87 ? -0.330 0.319 -6.422 1.00 80.44 87 TYR A CA 1
ATOM 696 C C . TYR A 1 87 ? 0.205 -0.477 -5.227 1.00 80.44 87 TYR A C 1
ATOM 698 O O . TYR A 1 87 ? -0.536 -1.230 -4.596 1.00 80.44 87 TYR A O 1
ATOM 706 N N . LEU A 1 88 ? 1.485 -0.315 -4.891 1.00 83.62 88 LEU A N 1
ATOM 707 C CA . LEU A 1 88 ? 2.070 -0.919 -3.686 1.00 83.62 88 LEU A CA 1
ATOM 708 C C . LEU A 1 88 ? 2.017 0.050 -2.502 1.00 83.62 88 LEU A C 1
ATOM 710 O O . LEU A 1 88 ? 1.981 1.265 -2.695 1.00 83.62 88 LEU A O 1
ATOM 714 N N . ILE A 1 89 ? 2.072 -0.468 -1.278 1.00 87.25 89 ILE A N 1
ATOM 715 C CA . ILE A 1 89 ? 2.298 0.350 -0.083 1.00 87.25 89 ILE A CA 1
ATOM 716 C C . ILE A 1 89 ? 3.780 0.270 0.263 1.00 87.25 89 ILE A C 1
ATOM 718 O O . ILE A 1 89 ? 4.363 -0.808 0.223 1.00 87.25 89 ILE A O 1
ATOM 722 N N . ARG A 1 90 ? 4.405 1.398 0.592 1.00 87.94 90 ARG A N 1
ATOM 723 C CA . ARG A 1 90 ? 5.790 1.469 1.065 1.00 87.94 90 ARG A CA 1
ATOM 724 C C . ARG A 1 90 ? 5.813 1.967 2.500 1.00 87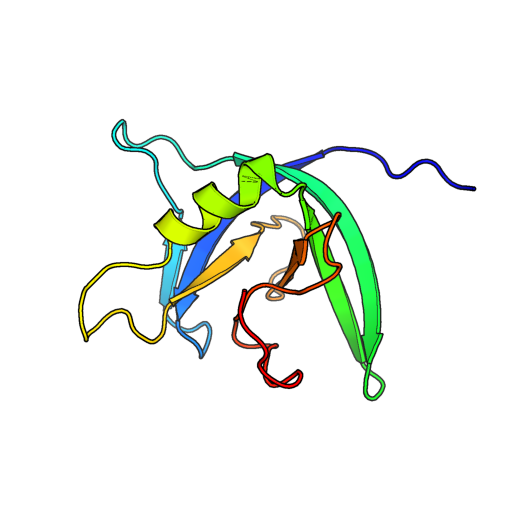.94 90 ARG A C 1
ATOM 726 O O . ARG A 1 90 ? 5.151 2.947 2.825 1.00 87.94 90 ARG A O 1
ATOM 733 N N . ASN A 1 91 ? 6.627 1.350 3.336 1.00 87.12 91 ASN A N 1
ATOM 734 C CA . ASN A 1 91 ? 6.927 1.867 4.658 1.00 87.12 91 ASN A CA 1
ATOM 735 C C . ASN A 1 91 ? 8.007 2.955 4.558 1.00 87.12 91 ASN A C 1
ATOM 737 O O . ASN A 1 91 ? 9.050 2.756 3.932 1.00 87.12 91 ASN A O 1
ATOM 741 N N . ALA A 1 92 ? 7.740 4.133 5.114 1.00 86.94 92 ALA A N 1
ATOM 742 C CA . ALA A 1 92 ? 8.653 5.269 5.086 1.00 86.94 92 ALA A CA 1
ATOM 743 C C . ALA A 1 92 ? 9.950 4.984 5.853 1.00 86.94 92 ALA A C 1
ATOM 745 O O . ALA A 1 92 ? 11.017 5.384 5.385 1.00 86.94 92 ALA A O 1
ATOM 746 N N . ASP A 1 93 ? 9.835 4.283 6.979 1.00 83.56 93 ASP A N 1
ATOM 747 C CA . ASP A 1 93 ? 10.886 4.075 7.970 1.00 83.56 93 ASP A CA 1
ATOM 748 C C . ASP A 1 93 ? 11.840 2.949 7.547 1.00 83.56 93 ASP A C 1
ATOM 750 O O . ASP A 1 93 ? 13.058 3.128 7.558 1.00 83.56 93 ASP A O 1
ATOM 754 N N . THR A 1 94 ? 11.308 1.814 7.078 1.00 82.38 94 THR A N 1
ATOM 755 C CA . THR A 1 94 ? 12.134 0.676 6.618 1.00 82.38 94 THR A CA 1
ATOM 756 C C . THR A 1 94 ? 12.416 0.693 5.116 1.00 82.38 94 THR A C 1
ATOM 758 O O . THR A 1 94 ? 13.333 0.030 4.629 1.00 82.38 94 THR A O 1
ATOM 761 N N . GLY A 1 95 ? 11.610 1.425 4.348 1.00 81.12 95 GLY A N 1
ATOM 762 C CA . GLY A 1 95 ? 11.660 1.441 2.891 1.00 81.12 95 GLY A CA 1
ATOM 763 C C . GLY A 1 95 ? 11.140 0.183 2.197 1.00 81.12 95 GLY A C 1
ATOM 764 O O . GLY A 1 95 ? 11.200 0.125 0.965 1.00 81.12 95 GLY A O 1
ATOM 765 N N . GLN A 1 96 ? 10.637 -0.793 2.953 1.00 80.06 96 GLN A N 1
ATOM 766 C CA . GLN A 1 96 ? 10.073 -2.039 2.434 1.00 80.06 96 GLN A CA 1
ATOM 767 C C . GLN A 1 96 ? 8.676 -1.817 1.840 1.00 80.06 96 GLN A C 1
ATOM 769 O O . GLN A 1 96 ? 8.008 -0.823 2.134 1.00 80.06 96 GLN A O 1
ATOM 774 N N . PHE A 1 97 ? 8.236 -2.751 0.997 1.00 78.94 97 PHE A N 1
ATOM 775 C CA . PHE A 1 97 ? 6.935 -2.710 0.330 1.00 78.94 97 PHE A CA 1
ATOM 776 C C . PHE A 1 97 ? 5.990 -3.780 0.879 1.00 78.94 97 PHE A C 1
ATOM 778 O O . PHE A 1 97 ? 6.435 -4.867 1.246 1.00 78.94 97 PHE A O 1
ATOM 785 N N . SER A 1 98 ? 4.689 -3.486 0.904 1.00 74.00 98 SER A N 1
ATOM 786 C CA . SER A 1 98 ? 3.658 -4.498 1.130 1.00 74.00 98 SER A CA 1
ATOM 787 C C . SER A 1 98 ? 3.667 -5.531 0.006 1.00 74.00 98 SER A C 1
ATOM 789 O O . SER A 1 98 ? 3.970 -5.188 -1.136 1.00 74.00 98 SER A O 1
ATOM 791 N N . GLY A 1 99 ? 3.310 -6.782 0.328 1.00 62.47 99 GLY A N 1
ATOM 792 C CA . GLY A 1 99 ? 3.017 -7.830 -0.660 1.00 62.47 99 GLY A CA 1
ATOM 793 C C . GLY A 1 99 ? 1.890 -7.429 -1.633 1.00 62.47 99 GLY A C 1
ATOM 794 O O . GLY A 1 99 ? 1.178 -6.463 -1.376 1.00 62.47 99 GLY A O 1
ATOM 795 N N . GLY A 1 100 ? 1.722 -8.153 -2.748 1.00 58.50 100 GLY A N 1
ATOM 796 C CA . GLY A 1 100 ? 0.703 -7.893 -3.787 1.00 58.50 100 GLY A CA 1
ATOM 797 C C . GLY A 1 100 ? 1.036 -8.454 -5.181 1.00 58.50 100 GLY A C 1
ATOM 798 O O . GLY A 1 100 ? 2.145 -8.936 -5.398 1.00 58.50 100 GLY A O 1
ATOM 799 N N . TYR A 1 101 ? 0.123 -8.367 -6.162 1.00 52.31 101 TYR A N 1
ATOM 800 C CA . TYR A 1 101 ? 0.320 -8.927 -7.525 1.00 52.31 101 TYR A CA 1
ATOM 801 C C . TYR A 1 101 ? 1.631 -8.481 -8.193 1.00 52.31 101 TYR A C 1
ATOM 803 O O . TYR A 1 101 ? 2.329 -9.280 -8.823 1.00 52.31 101 TYR A O 1
ATOM 811 N N . TYR A 1 102 ? 2.025 -7.220 -7.995 1.00 51.66 102 TYR A N 1
ATOM 812 C CA . TYR A 1 102 ? 3.300 -6.734 -8.513 1.00 51.66 102 TYR A CA 1
ATOM 813 C C . TYR A 1 102 ? 4.510 -7.249 -7.722 1.00 51.66 102 TYR A C 1
ATOM 815 O O . TYR A 1 102 ? 5.577 -7.351 -8.311 1.00 51.66 102 TYR A O 1
ATOM 823 N N . THR A 1 103 ? 4.376 -7.692 -6.464 1.00 47.62 103 THR A N 1
ATOM 824 C CA . THR A 1 103 ? 5.480 -8.158 -5.586 1.00 47.62 103 THR A CA 1
ATOM 825 C C . THR A 1 103 ? 6.166 -9.474 -5.958 1.00 47.62 103 THR A C 1
ATOM 827 O O . THR A 1 103 ? 6.932 -10.029 -5.174 1.00 47.62 103 THR A O 1
ATOM 830 N N . LYS A 1 104 ? 6.082 -9.891 -7.226 1.00 46.81 104 LYS A N 1
ATOM 831 C CA . LYS A 1 104 ? 7.196 -10.641 -7.833 1.00 46.81 104 LYS A CA 1
ATOM 832 C C . LYS A 1 104 ? 8.531 -9.864 -7.767 1.00 46.81 104 LYS A C 1
ATOM 834 O O . LYS A 1 104 ? 9.582 -10.451 -8.011 1.00 46.81 104 LYS A O 1
ATOM 839 N N . PHE A 1 105 ? 8.515 -8.584 -7.368 1.00 47.50 105 PHE A N 1
ATOM 840 C CA . PHE A 1 105 ? 9.607 -7.925 -6.637 1.00 47.50 105 PHE A CA 1
ATOM 841 C C . PHE A 1 105 ? 9.990 -8.718 -5.376 1.00 47.50 105 PHE A C 1
ATOM 843 O O . PHE A 1 105 ? 9.455 -8.455 -4.308 1.00 47.50 105 PHE A O 1
ATOM 850 N N . ASN A 1 106 ? 10.903 -9.684 -5.510 1.00 40.06 106 ASN A N 1
ATOM 851 C CA . ASN A 1 106 ? 11.689 -10.316 -4.440 1.00 40.06 106 ASN A CA 1
ATOM 852 C C . ASN A 1 106 ? 11.123 -10.143 -3.011 1.00 40.06 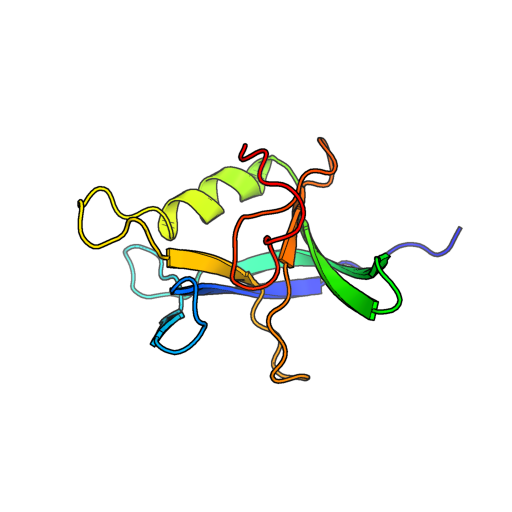106 ASN A C 1
ATOM 854 O O . ASN A 1 106 ? 11.517 -9.251 -2.258 1.00 40.06 106 ASN A O 1
ATOM 858 N N . TYR A 1 107 ? 10.184 -11.025 -2.679 1.00 39.56 107 TYR A N 1
ATOM 859 C CA . TYR A 1 107 ? 9.500 -11.145 -1.398 1.00 39.56 107 TYR A CA 1
ATOM 860 C C . TYR A 1 107 ? 10.484 -11.123 -0.211 1.00 39.56 107 TYR A C 1
ATOM 862 O O . TYR A 1 107 ? 11.185 -12.099 0.060 1.00 39.56 107 TYR A O 1
ATOM 870 N N . LYS A 1 108 ? 10.526 -10.002 0.514 1.00 38.88 108 LYS A N 1
ATOM 871 C CA . LYS A 1 108 ? 10.937 -9.945 1.922 1.00 38.88 108 LYS A CA 1
ATOM 872 C C . LYS A 1 108 ? 9.815 -9.238 2.681 1.00 38.88 108 LYS A C 1
ATOM 874 O O . LYS A 1 108 ? 9.817 -8.006 2.696 1.00 38.88 108 LYS A O 1
ATOM 879 N N . PRO A 1 109 ? 8.822 -9.983 3.194 1.00 44.06 109 PRO A N 1
ATOM 880 C CA . PRO A 1 109 ? 7.738 -9.392 3.963 1.00 44.06 109 PRO A CA 1
ATOM 881 C C . PRO A 1 109 ? 8.303 -8.700 5.209 1.00 44.06 109 PRO A C 1
ATOM 883 O O . PRO A 1 109 ? 9.422 -9.001 5.640 1.00 44.06 109 PRO A O 1
ATOM 886 N N . PHE A 1 110 ? 7.524 -7.750 5.725 1.00 48.03 110 PHE A N 1
ATOM 887 C CA . PHE A 1 110 ? 7.677 -7.235 7.083 1.00 48.03 110 PHE A CA 1
ATOM 888 C C . PHE A 1 110 ? 7.594 -8.376 8.100 1.00 48.03 110 PHE A C 1
ATOM 890 O O . PHE A 1 110 ? 6.805 -9.318 7.849 1.00 48.03 110 PHE A O 1
#

Organism: NCBI:txid1219064

Secondary structure (DSSP, 8-state):
-PPPPPEEEEEEEEETTSSSEEE-B-TTSPBPEEEEEEEEEEETTEEEEEEEE-GGGGGGGGGG--SSTT-TTEEEEE--TT--S-PEEEETTT--B--SGGGGS-----